Protein AF-A0A183LIA2-F1 (afdb_monomer_lite)

InterPro domains:
  IPR057495 Mitochondrial chaperone BCS1-like, ATPase lid domain [PF25426] (11-70)

pLDDT: mean 82.2, std 13.84, range [35.5, 92.56]

Radius of gyration: 12.26 Å; chains: 1; bounding box: 38×26×31 Å

Organism: NCBI:txid48269

Sequence (77 aa):
MRIRVDVCDSSQLMRMFSRFYPQWTSSDINNLAQKFASLLKDTPLSSAQVQGYLLLHKDDPLKAISNINQLLSPCDS

Foldseek 3Di:
DPPPQDFDALVNQLVLQCVLCVVDDPVVSSVLSNLLSVVCVPPRDGPVLSNVLCVVVSVHSVVSNVVVVCSVPVDPD

Structure (mmCIF, N/CA/C/O backbone):
data_AF-A0A183LIA2-F1
#
_entry.id   AF-A0A183LIA2-F1
#
loop_
_atom_site.group_PDB
_atom_site.id
_atom_site.type_symbol
_atom_site.label_atom_id
_atom_site.label_alt_id
_atom_site.label_comp_id
_atom_site.label_asym_id
_atom_site.label_entity_id
_atom_site.label_seq_id
_atom_site.pdbx_PDB_ins_code
_atom_site.Cartn_x
_atom_site.Cartn_y
_atom_site.Cartn_z
_atom_site.occupancy
_atom_site.B_iso_or_equiv
_atom_site.auth_seq_id
_atom_site.auth_comp_id
_atom_site.auth_asym_id
_atom_site.auth_atom_id
_atom_site.pdbx_PDB_model_num
ATOM 1 N N . MET A 1 1 ? -12.834 -21.632 18.225 1.00 38.84 1 MET A N 1
ATOM 2 C CA . MET A 1 1 ? -11.478 -21.126 17.923 1.00 38.84 1 MET A CA 1
ATOM 3 C C . MET A 1 1 ? -11.620 -19.685 17.445 1.00 38.84 1 MET A C 1
ATOM 5 O O . MET A 1 1 ? -12.148 -19.479 16.364 1.00 38.84 1 MET A O 1
ATOM 9 N N . ARG A 1 2 ? -11.296 -18.681 18.275 1.00 42.78 2 ARG A N 1
ATOM 10 C CA . ARG A 1 2 ? -11.314 -17.272 17.842 1.00 42.78 2 ARG A CA 1
ATOM 11 C C . ARG A 1 2 ? -9.982 -17.003 17.154 1.00 42.78 2 ARG A C 1
ATOM 13 O O . ARG A 1 2 ? -8.965 -16.893 17.832 1.00 42.78 2 ARG A O 1
ATOM 20 N N . ILE A 1 3 ? -9.980 -16.996 15.826 1.00 51.34 3 ILE A N 1
ATOM 21 C CA . ILE A 1 3 ? -8.822 -16.560 15.047 1.00 51.34 3 ILE A CA 1
ATOM 22 C C . ILE A 1 3 ? -8.603 -15.088 15.414 1.00 51.34 3 ILE A C 1
ATOM 24 O O . ILE A 1 3 ? -9.462 -14.254 15.131 1.00 51.34 3 ILE A O 1
ATOM 28 N N . ARG A 1 4 ? -7.509 -14.771 16.118 1.00 49.78 4 ARG A N 1
ATOM 29 C CA . ARG A 1 4 ? -7.052 -13.383 16.238 1.00 49.78 4 ARG A CA 1
ATOM 30 C C . ARG A 1 4 ? -6.590 -13.009 14.844 1.00 49.78 4 ARG A C 1
ATOM 32 O O . ARG A 1 4 ? -5.574 -13.502 14.370 1.00 49.78 4 ARG A O 1
ATOM 39 N N . VAL A 1 5 ? -7.417 -12.248 14.152 1.00 56.75 5 VAL A N 1
ATOM 40 C CA . VAL A 1 5 ? -7.033 -11.661 12.884 1.00 56.75 5 VAL A CA 1
ATOM 41 C C . VAL A 1 5 ? -6.054 -10.551 13.241 1.00 56.75 5 VAL A C 1
ATOM 43 O O . VAL A 1 5 ? -6.470 -9.495 13.711 1.00 56.75 5 VAL A O 1
ATOM 46 N N . ASP A 1 6 ? -4.758 -10.847 13.144 1.00 66.12 6 ASP A N 1
ATOM 47 C CA . ASP A 1 6 ? -3.714 -9.845 13.340 1.00 66.12 6 ASP A CA 1
ATOM 48 C C . ASP A 1 6 ? -3.935 -8.715 12.330 1.00 66.12 6 ASP A C 1
ATOM 50 O O . ASP A 1 6 ? -4.024 -8.940 11.116 1.00 66.12 6 ASP A O 1
ATOM 54 N N . VAL A 1 7 ? -4.101 -7.508 12.867 1.00 77.12 7 VAL A N 1
ATOM 55 C CA . VAL A 1 7 ? -4.207 -6.278 12.086 1.00 77.12 7 VAL A CA 1
ATOM 56 C C . VAL A 1 7 ? -2.851 -6.038 11.435 1.00 77.12 7 VAL A C 1
ATOM 58 O O . VAL A 1 7 ? -1.818 -6.164 12.087 1.00 77.12 7 VAL A O 1
ATOM 61 N N . CYS A 1 8 ? -2.847 -5.722 10.144 1.00 81.44 8 CYS A N 1
ATOM 62 C CA . CYS A 1 8 ? -1.613 -5.480 9.423 1.00 81.44 8 CYS A CA 1
ATOM 63 C C . CYS A 1 8 ? -0.999 -4.133 9.795 1.00 81.44 8 CYS A C 1
ATOM 65 O O . CYS A 1 8 ? -1.567 -3.082 9.507 1.00 81.44 8 CYS A O 1
ATOM 67 N N . ASP A 1 9 ? 0.215 -4.169 10.340 1.00 84.06 9 ASP A N 1
ATOM 68 C CA . ASP A 1 9 ? 1.040 -2.976 10.513 1.00 84.06 9 ASP A CA 1
ATOM 69 C C . ASP A 1 9 ? 1.531 -2.435 9.162 1.00 84.06 9 ASP A C 1
ATOM 71 O O . ASP A 1 9 ? 1.708 -3.180 8.192 1.00 84.06 9 ASP A O 1
ATOM 75 N N . SER A 1 10 ? 1.869 -1.143 9.099 1.00 86.88 10 SER A N 1
ATOM 76 C CA . SER A 1 10 ? 2.386 -0.506 7.877 1.00 86.88 10 SER A CA 1
ATOM 77 C C . SER A 1 10 ? 3.584 -1.249 7.268 1.00 86.88 10 SER A C 1
ATOM 79 O O . SER A 1 10 ? 3.688 -1.374 6.050 1.00 86.88 10 SER A O 1
ATOM 81 N N . SER A 1 11 ? 4.466 -1.809 8.098 1.00 87.00 11 SER A N 1
ATOM 82 C CA . SER A 1 11 ? 5.611 -2.604 7.638 1.00 87.00 11 SER A CA 1
ATOM 83 C C . SER A 1 11 ? 5.195 -3.943 7.010 1.00 87.00 11 SER A C 1
ATOM 85 O O . SER A 1 11 ? 5.804 -4.381 6.029 1.00 87.00 11 SER A O 1
ATOM 87 N N . GLN A 1 12 ? 4.140 -4.583 7.530 1.00 88.38 12 GLN A N 1
ATOM 88 C CA . GLN A 1 12 ? 3.560 -5.792 6.946 1.00 88.38 12 GLN A CA 1
ATOM 89 C C . GLN A 1 12 ? 2.870 -5.479 5.621 1.00 88.38 12 GLN A C 1
ATOM 91 O O . GLN A 1 12 ? 3.099 -6.206 4.656 1.00 88.38 12 GLN A O 1
ATOM 96 N N . LEU A 1 13 ? 2.113 -4.379 5.543 1.00 90.19 13 LEU A N 1
ATOM 97 C CA . LEU A 1 13 ? 1.486 -3.914 4.301 1.00 90.19 13 LEU A CA 1
ATOM 98 C C . LEU A 1 13 ? 2.530 -3.684 3.209 1.00 90.19 13 LEU A C 1
ATOM 100 O O . LEU A 1 13 ? 2.385 -4.201 2.104 1.00 90.19 13 LEU A O 1
ATOM 104 N N . MET A 1 14 ? 3.623 -2.985 3.537 1.00 91.44 14 MET A N 1
ATOM 105 C CA . MET A 1 14 ? 4.713 -2.752 2.590 1.00 91.44 14 MET A CA 1
ATOM 106 C C . MET A 1 14 ? 5.324 -4.067 2.102 1.00 91.44 14 MET A C 1
ATOM 108 O O . MET A 1 14 ? 5.499 -4.275 0.904 1.00 91.44 14 MET A O 1
ATOM 112 N N . ARG A 1 15 ? 5.615 -4.987 3.031 1.00 89.94 15 ARG A N 1
ATOM 113 C CA . ARG A 1 15 ? 6.201 -6.289 2.700 1.00 89.94 15 ARG A CA 1
ATOM 114 C C . ARG A 1 15 ? 5.256 -7.150 1.860 1.00 89.94 15 ARG A C 1
ATOM 116 O O . ARG A 1 15 ? 5.731 -7.843 0.963 1.00 89.94 15 ARG A O 1
ATOM 123 N N . MET A 1 16 ? 3.954 -7.130 2.143 1.00 89.88 16 MET A N 1
ATOM 124 C CA . MET A 1 16 ? 2.945 -7.830 1.344 1.00 89.88 16 MET A CA 1
ATOM 125 C C . MET A 1 16 ? 2.876 -7.257 -0.067 1.00 89.88 16 MET A C 1
ATOM 127 O O . MET A 1 16 ? 2.942 -8.022 -1.022 1.00 89.88 16 MET A O 1
ATOM 131 N N . PHE A 1 17 ? 2.827 -5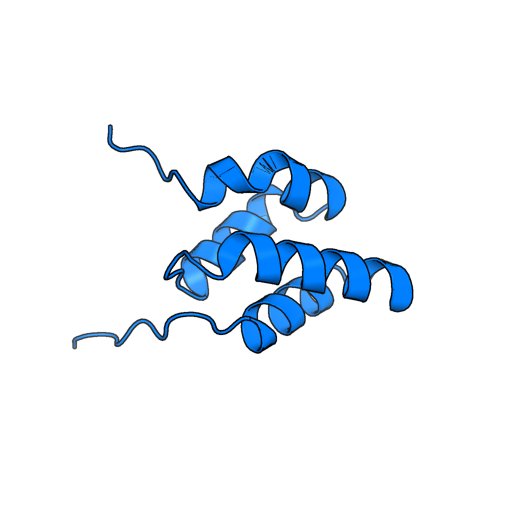.930 -0.196 1.00 91.19 17 PHE A N 1
ATOM 132 C CA . PHE A 1 17 ? 2.760 -5.242 -1.482 1.00 91.19 17 PHE A CA 1
ATOM 133 C C . PHE A 1 17 ? 3.983 -5.555 -2.355 1.00 91.19 17 PHE A C 1
ATOM 135 O O . PHE A 1 17 ? 3.830 -6.050 -3.468 1.00 91.19 17 PHE A O 1
ATOM 142 N N . SER A 1 18 ? 5.203 -5.384 -1.833 1.00 89.88 18 SER A N 1
ATOM 143 C CA . SER A 1 18 ? 6.428 -5.662 -2.600 1.00 89.88 18 SER A CA 1
ATOM 144 C C . SER A 1 18 ? 6.576 -7.137 -2.990 1.00 89.88 18 SER A C 1
ATOM 146 O O . SER A 1 18 ? 7.127 -7.441 -4.042 1.00 89.88 18 SER A O 1
ATOM 148 N N . ARG A 1 19 ? 6.071 -8.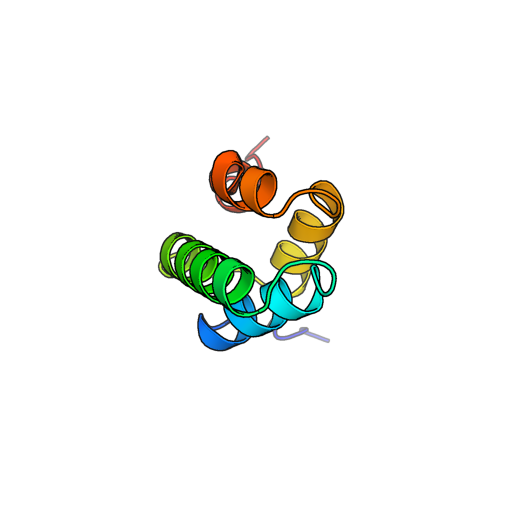071 -2.170 1.00 89.50 19 ARG A N 1
ATOM 149 C CA . ARG A 1 19 ? 6.052 -9.506 -2.510 1.00 89.50 19 ARG A CA 1
ATOM 150 C C . ARG A 1 19 ? 5.019 -9.859 -3.573 1.00 89.50 19 ARG A C 1
ATOM 152 O O . ARG A 1 19 ? 5.193 -10.866 -4.249 1.00 89.50 19 ARG A O 1
ATOM 159 N N . PHE A 1 20 ? 3.949 -9.078 -3.683 1.00 90.12 20 PHE A N 1
ATOM 160 C CA . PHE A 1 20 ? 2.865 -9.336 -4.623 1.00 90.12 20 PHE A CA 1
ATOM 161 C C . PHE A 1 20 ? 3.204 -8.899 -6.051 1.00 90.12 20 PHE A C 1
ATOM 163 O O . PHE A 1 20 ? 2.739 -9.517 -7.004 1.00 90.12 20 PHE A O 1
ATOM 170 N N . TYR A 1 21 ? 4.061 -7.884 -6.194 1.00 89.25 21 TYR A N 1
ATOM 171 C CA . TYR A 1 21 ? 4.507 -7.351 -7.484 1.00 89.25 21 TYR A CA 1
ATOM 172 C C . TYR A 1 21 ? 6.032 -7.483 -7.664 1.00 89.25 21 TYR A C 1
ATOM 174 O O . TYR A 1 21 ? 6.727 -6.472 -7.795 1.00 89.25 21 TYR A O 1
ATOM 182 N N . PRO A 1 22 ? 6.589 -8.710 -7.675 1.00 86.31 22 PRO A N 1
ATOM 183 C CA . PRO A 1 22 ? 8.031 -8.925 -7.817 1.00 86.31 22 PRO A CA 1
ATOM 184 C C . PRO A 1 22 ? 8.592 -8.460 -9.171 1.00 86.31 22 PRO A C 1
ATOM 186 O O . PRO A 1 22 ? 9.797 -8.269 -9.300 1.00 86.31 22 PRO A O 1
ATOM 189 N N . GLN A 1 23 ? 7.733 -8.298 -10.182 1.00 84.06 23 GLN A N 1
ATOM 190 C CA . GLN A 1 23 ? 8.098 -7.876 -11.534 1.00 84.06 23 GLN A CA 1
ATOM 191 C C . GLN A 1 23 ? 8.357 -6.367 -11.673 1.00 84.06 23 GLN A C 1
ATOM 193 O O . GLN A 1 23 ? 8.865 -5.934 -12.704 1.00 84.06 23 GLN A O 1
ATOM 198 N N . TR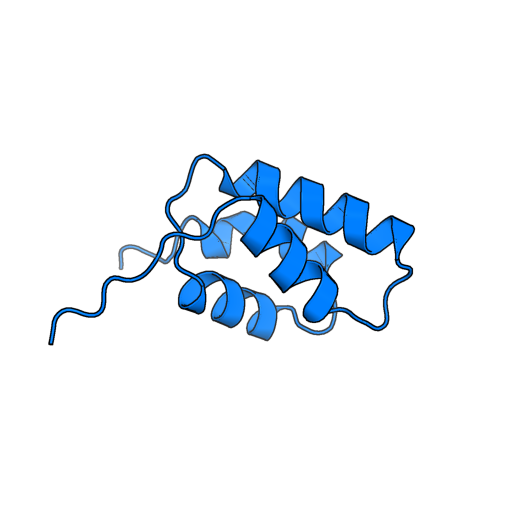P A 1 24 ? 8.011 -5.565 -10.662 1.00 83.06 24 TRP A N 1
ATOM 199 C CA . TRP A 1 24 ? 8.275 -4.126 -10.653 1.00 83.06 24 TRP A CA 1
ATOM 200 C C . TRP A 1 24 ? 9.663 -3.825 -10.080 1.00 83.06 24 TRP A C 1
ATOM 202 O O . TRP A 1 24 ? 10.148 -4.505 -9.176 1.00 83.06 24 TRP A O 1
ATOM 212 N N . THR A 1 25 ? 10.305 -2.778 -10.593 1.00 78.81 25 THR A N 1
ATOM 213 C CA . THR A 1 25 ? 11.590 -2.267 -10.101 1.00 78.81 25 THR A CA 1
ATOM 214 C C . THR A 1 25 ? 11.522 -1.970 -8.603 1.0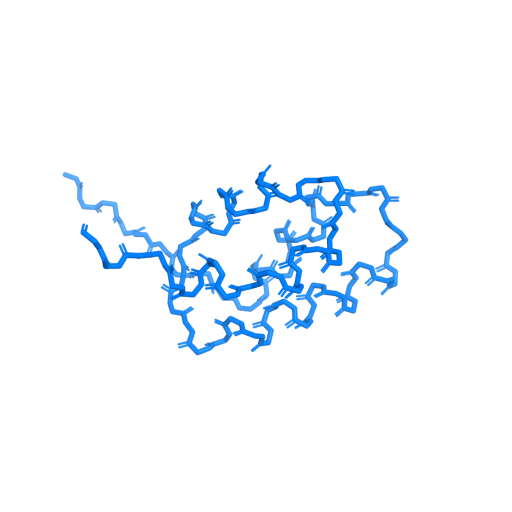0 78.81 25 THR A C 1
ATOM 216 O O . THR A 1 25 ? 10.614 -1.288 -8.124 1.00 78.81 25 THR A O 1
ATOM 219 N N . SER A 1 26 ? 12.518 -2.453 -7.851 1.00 76.75 26 SER A N 1
ATOM 220 C CA . SER A 1 26 ? 12.534 -2.398 -6.383 1.00 76.75 26 SER A CA 1
ATOM 221 C C . SER A 1 26 ? 12.336 -0.985 -5.815 1.00 76.75 26 SER A C 1
ATOM 223 O O . SER A 1 26 ? 11.694 -0.819 -4.782 1.00 76.75 26 SER A O 1
ATOM 225 N N . SER A 1 27 ? 12.860 0.051 -6.474 1.00 80.62 27 SER A N 1
ATOM 226 C CA . SER A 1 27 ? 12.698 1.441 -6.024 1.00 80.62 27 SER A CA 1
ATOM 227 C C . SER A 1 27 ? 11.267 1.956 -6.204 1.00 80.62 27 SER A C 1
ATOM 229 O O . SER A 1 27 ? 10.721 2.575 -5.291 1.00 80.62 27 SER A O 1
ATOM 231 N N . ASP A 1 28 ? 10.632 1.660 -7.339 1.00 86.44 28 ASP A N 1
ATOM 232 C CA . ASP A 1 28 ? 9.267 2.106 -7.628 1.00 86.44 28 ASP A CA 1
ATOM 233 C C . ASP A 1 28 ? 8.260 1.369 -6.749 1.00 86.44 28 ASP A C 1
ATOM 235 O O . ASP A 1 28 ? 7.387 1.993 -6.142 1.00 86.44 28 ASP A O 1
ATOM 239 N N . ILE A 1 29 ? 8.431 0.053 -6.582 1.00 88.69 29 ILE A N 1
ATOM 240 C CA . ILE A 1 29 ? 7.520 -0.734 -5.754 1.00 88.69 29 ILE A CA 1
ATOM 241 C C . ILE A 1 29 ? 7.602 -0.354 -4.276 1.00 88.69 29 ILE A C 1
ATOM 243 O O . ILE A 1 29 ? 6.572 -0.321 -3.613 1.00 88.69 29 ILE A O 1
ATOM 247 N N . ASN A 1 30 ? 8.783 0.003 -3.761 1.00 88.75 30 ASN A N 1
ATOM 248 C CA . ASN A 1 30 ? 8.928 0.458 -2.377 1.00 88.75 30 ASN A CA 1
ATOM 249 C C . ASN A 1 30 ? 8.220 1.798 -2.134 1.00 88.75 30 ASN A C 1
ATOM 251 O O . ASN A 1 30 ? 7.542 1.946 -1.116 1.00 88.75 30 ASN A O 1
ATOM 255 N N . ASN A 1 31 ? 8.312 2.742 -3.077 1.00 91.38 31 ASN A N 1
ATOM 256 C CA . ASN A 1 31 ? 7.577 4.009 -3.004 1.00 91.38 31 ASN A CA 1
ATOM 257 C C . ASN A 1 31 ? 6.059 3.776 -3.018 1.00 91.38 31 ASN A C 1
ATOM 259 O O . ASN A 1 31 ? 5.328 4.351 -2.209 1.00 91.38 31 ASN A O 1
ATOM 263 N N . LEU A 1 32 ? 5.580 2.897 -3.903 1.00 91.69 32 LEU A N 1
ATOM 264 C CA . LEU A 1 32 ? 4.166 2.526 -3.980 1.00 91.69 32 LEU A CA 1
ATOM 265 C C . LEU A 1 32 ? 3.701 1.807 -2.709 1.00 91.69 32 LEU A C 1
ATOM 267 O O . LEU A 1 32 ? 2.687 2.185 -2.131 1.00 91.69 32 LEU A O 1
ATOM 271 N N . ALA A 1 33 ? 4.476 0.845 -2.216 1.00 91.69 33 ALA A N 1
ATOM 272 C CA . ALA A 1 33 ? 4.217 0.119 -0.980 1.00 91.69 33 ALA A CA 1
ATOM 273 C C . ALA A 1 33 ? 4.124 1.060 0.231 1.00 91.69 33 ALA A C 1
ATOM 275 O O . ALA A 1 33 ? 3.229 0.913 1.065 1.00 91.69 33 ALA A O 1
ATOM 276 N N . GLN A 1 34 ? 5.010 2.057 0.319 1.00 92.12 34 GLN A N 1
ATOM 277 C CA . GLN A 1 34 ? 4.967 3.063 1.377 1.00 92.12 34 GLN A CA 1
ATOM 278 C C . GLN A 1 34 ? 3.703 3.924 1.276 1.00 92.12 34 GLN A C 1
ATOM 280 O O . GLN A 1 34 ? 3.048 4.188 2.287 1.00 92.12 34 GLN A O 1
ATOM 285 N N . LYS A 1 35 ? 3.323 4.326 0.058 1.00 92.56 35 LYS A N 1
ATOM 286 C CA . LYS A 1 35 ? 2.101 5.097 -0.204 1.00 92.56 35 LYS A CA 1
ATOM 287 C C . LYS A 1 35 ? 0.851 4.293 0.162 1.00 92.56 35 LYS A C 1
ATOM 289 O O . LYS A 1 35 ? -0.010 4.802 0.869 1.00 92.56 35 LYS A O 1
ATOM 294 N N . PHE A 1 36 ? 0.806 3.023 -0.234 1.00 91.81 36 PHE A N 1
ATOM 295 C CA . PHE A 1 36 ? -0.241 2.064 0.114 1.00 91.81 36 PHE A CA 1
ATOM 296 C C . PHE A 1 36 ? -0.384 1.916 1.635 1.00 91.81 36 PHE A C 1
ATOM 298 O O . PHE A 1 36 ? -1.468 2.104 2.175 1.00 91.81 36 PHE A O 1
ATOM 305 N N . ALA A 1 37 ? 0.718 1.678 2.348 1.00 90.88 37 ALA A N 1
ATOM 306 C CA . ALA A 1 37 ? 0.704 1.560 3.804 1.00 90.88 37 ALA A CA 1
ATOM 307 C C . ALA A 1 37 ? 0.303 2.862 4.518 1.00 90.88 37 ALA A C 1
ATOM 309 O O . ALA A 1 37 ? -0.334 2.812 5.566 1.00 90.88 37 ALA A O 1
ATOM 310 N N . SER A 1 38 ? 0.655 4.020 3.951 1.00 91.50 38 SER A N 1
ATOM 311 C CA . SER A 1 38 ? 0.284 5.330 4.499 1.00 91.50 38 SER A CA 1
ATOM 312 C C . SER A 1 38 ? -1.212 5.606 4.349 1.00 91.50 38 SER A C 1
ATOM 314 O O . SER A 1 38 ? -1.825 6.113 5.280 1.00 91.50 38 SER A O 1
ATOM 316 N N . LEU A 1 39 ? -1.807 5.226 3.213 1.00 89.88 39 LEU A N 1
ATOM 317 C CA . LEU A 1 39 ? -3.247 5.360 2.957 1.00 89.88 39 LEU A CA 1
ATOM 318 C C . LEU A 1 39 ? -4.098 4.458 3.859 1.00 89.88 39 LEU A C 1
ATOM 320 O O . LEU A 1 39 ? -5.246 4.779 4.140 1.00 89.88 39 LEU A O 1
ATOM 324 N N . LEU A 1 40 ? -3.533 3.338 4.310 1.00 87.12 40 LEU A N 1
ATOM 325 C CA . LEU A 1 40 ? -4.215 2.351 5.147 1.00 87.12 40 LEU A CA 1
ATOM 326 C C . LEU A 1 40 ? -3.868 2.474 6.637 1.00 87.12 40 LEU A C 1
ATOM 328 O O . LEU A 1 40 ? -4.368 1.692 7.438 1.00 87.12 40 LEU A O 1
ATOM 332 N N . LYS A 1 41 ? -3.022 3.440 7.023 1.00 83.88 41 LYS A N 1
ATOM 333 C CA . LYS A 1 41 ? -2.516 3.590 8.397 1.00 83.88 41 LYS A CA 1
ATOM 334 C C . LYS A 1 41 ? -3.633 3.753 9.432 1.00 83.88 41 LYS A C 1
ATOM 336 O O . LYS A 1 41 ? -3.503 3.254 10.545 1.00 83.88 41 LYS A O 1
ATOM 341 N N . ASP A 1 42 ? -4.719 4.419 9.053 1.00 83.06 42 ASP A N 1
ATOM 342 C CA . ASP A 1 42 ? -5.854 4.695 9.939 1.00 83.06 42 ASP A CA 1
ATOM 343 C C . ASP A 1 42 ? -6.950 3.619 9.859 1.00 83.06 42 ASP A C 1
ATOM 345 O O . ASP A 1 42 ? -8.008 3.759 10.467 1.00 83.06 42 ASP A O 1
ATOM 349 N N . THR A 1 43 ? -6.725 2.538 9.102 1.00 82.62 43 THR A N 1
ATOM 350 C CA . THR A 1 43 ? -7.724 1.485 8.882 1.00 82.62 43 THR A CA 1
ATOM 351 C C . THR A 1 43 ? -7.214 0.136 9.381 1.00 82.62 43 THR A C 1
ATOM 353 O O . THR A 1 43 ? -6.235 -0.388 8.846 1.00 82.62 43 THR A O 1
ATOM 356 N N . PRO A 1 44 ? -7.880 -0.478 10.376 1.00 81.50 44 PRO A N 1
ATOM 357 C CA . PRO A 1 44 ? -7.498 -1.791 10.866 1.00 81.50 44 PRO A CA 1
ATOM 358 C C . PRO A 1 44 ? -7.897 -2.860 9.845 1.00 81.50 44 PRO A C 1
ATOM 360 O O . PRO A 1 44 ? -9.013 -3.377 9.858 1.00 81.50 44 PRO A O 1
ATOM 363 N N . LEU A 1 45 ? -6.975 -3.183 8.942 1.00 84.31 45 LEU A N 1
ATOM 364 C CA . LEU A 1 45 ? -7.165 -4.218 7.934 1.00 84.31 45 LEU A CA 1
ATOM 365 C C . LEU A 1 45 ? -6.443 -5.496 8.322 1.00 84.31 45 LEU A C 1
ATOM 367 O O . LEU A 1 45 ? -5.326 -5.486 8.833 1.00 84.31 45 LEU A O 1
ATOM 371 N N . SER A 1 46 ? -7.078 -6.615 8.016 1.00 86.88 46 SER A N 1
ATOM 372 C CA . SER A 1 46 ? -6.462 -7.929 8.115 1.00 86.88 46 SER A CA 1
ATOM 373 C C . SER A 1 46 ? -5.571 -8.235 6.917 1.00 86.88 46 SER A C 1
ATOM 375 O O . SER A 1 46 ? -5.833 -7.795 5.794 1.00 86.88 46 SER A O 1
ATOM 377 N N . SER A 1 47 ? -4.577 -9.097 7.125 1.00 84.94 47 SER A N 1
ATOM 378 C CA . SER A 1 47 ? -3.759 -9.640 6.033 1.00 84.94 47 SER A CA 1
ATOM 379 C C . SER A 1 47 ? -4.610 -10.287 4.936 1.00 84.94 47 SER A C 1
ATOM 381 O O . SER A 1 47 ? -4.331 -10.100 3.756 1.00 84.94 47 SER A O 1
ATOM 383 N N . ALA A 1 48 ? -5.696 -10.975 5.299 1.00 85.88 48 ALA A N 1
ATOM 384 C CA . ALA A 1 48 ? -6.616 -11.591 4.346 1.00 85.88 48 ALA A CA 1
ATOM 385 C C . ALA A 1 48 ? -7.346 -10.562 3.464 1.00 85.88 48 ALA A C 1
ATOM 387 O O . ALA A 1 48 ? -7.436 -10.763 2.255 1.00 85.88 48 ALA A O 1
ATOM 388 N N . GLN A 1 49 ? -7.824 -9.450 4.037 1.00 87.69 49 GLN A N 1
ATOM 389 C CA . GLN A 1 49 ? -8.463 -8.369 3.271 1.00 87.69 49 GLN A CA 1
ATOM 390 C C . GLN A 1 49 ? -7.480 -7.727 2.295 1.00 87.69 49 GLN A C 1
ATOM 392 O O . GLN A 1 49 ? -7.789 -7.569 1.115 1.00 87.69 49 GLN A O 1
ATOM 397 N N . VAL A 1 50 ? -6.275 -7.410 2.773 1.00 89.19 50 VAL A N 1
ATOM 398 C CA . VAL A 1 50 ? -5.217 -6.811 1.950 1.00 89.19 50 VAL A CA 1
ATOM 399 C C . VAL A 1 50 ? -4.834 -7.756 0.817 1.00 89.19 50 VAL A C 1
ATOM 401 O O . VAL A 1 50 ? -4.777 -7.344 -0.337 1.00 89.19 50 VAL A O 1
ATOM 404 N N . GLN A 1 51 ? -4.623 -9.038 1.117 1.00 88.31 51 GLN A N 1
ATOM 405 C CA . GLN A 1 51 ? -4.292 -10.041 0.109 1.00 88.31 51 GLN A CA 1
ATOM 406 C C . GLN A 1 51 ? -5.418 -10.219 -0.916 1.00 88.31 51 GLN A C 1
ATOM 408 O O . GLN A 1 51 ? -5.142 -10.275 -2.112 1.00 88.31 51 GLN A O 1
ATOM 413 N N . GLY A 1 52 ? -6.675 -10.280 -0.467 1.00 89.88 52 GLY A N 1
ATOM 414 C CA . GLY A 1 52 ? -7.847 -10.360 -1.340 1.00 89.88 52 GLY A CA 1
ATOM 415 C C . GLY A 1 52 ? -7.940 -9.167 -2.289 1.00 89.88 52 GLY A C 1
ATOM 416 O O . GLY A 1 52 ? -8.172 -9.341 -3.480 1.00 89.88 52 GLY A O 1
ATOM 417 N N . TYR A 1 53 ? -7.668 -7.965 -1.786 1.00 90.50 53 TYR A N 1
ATOM 418 C CA . TYR A 1 53 ? -7.630 -6.755 -2.598 1.00 90.50 53 TYR A CA 1
ATOM 419 C C . TYR A 1 53 ? -6.496 -6.755 -3.624 1.00 90.50 53 TYR A C 1
ATOM 421 O O . TYR A 1 53 ? -6.716 -6.447 -4.793 1.00 90.50 53 TYR A O 1
ATOM 429 N N . LEU A 1 54 ? -5.287 -7.143 -3.213 1.00 90.44 54 LEU A N 1
ATOM 430 C CA . LEU A 1 54 ? -4.149 -7.238 -4.125 1.00 90.44 54 LEU A CA 1
ATOM 431 C C . LEU A 1 54 ? -4.411 -8.257 -5.242 1.00 90.44 54 LEU A C 1
ATOM 433 O O . LEU A 1 54 ? -4.076 -7.989 -6.391 1.00 90.44 54 LEU A O 1
ATOM 437 N N . LEU A 1 55 ? -5.101 -9.366 -4.952 1.00 89.81 55 LEU A N 1
ATOM 438 C CA . LEU A 1 55 ? -5.524 -10.343 -5.964 1.00 89.81 55 LEU A CA 1
ATOM 439 C C . LEU A 1 55 ? -6.437 -9.749 -7.046 1.00 89.81 55 LEU A C 1
ATOM 441 O O . LEU A 1 55 ? -6.330 -10.164 -8.200 1.00 89.81 55 LEU A O 1
ATOM 445 N N . LEU A 1 56 ? -7.283 -8.768 -6.712 1.00 89.50 56 LEU A N 1
ATOM 446 C CA . LEU A 1 56 ? -8.129 -8.069 -7.691 1.00 89.50 56 LEU A CA 1
ATOM 447 C C . LEU A 1 56 ? -7.321 -7.159 -8.629 1.00 89.50 56 LEU A C 1
ATOM 449 O O . LEU A 1 56 ? -7.744 -6.913 -9.757 1.00 89.50 56 LEU A O 1
ATOM 453 N N . HIS A 1 57 ? -6.156 -6.680 -8.181 1.00 89.62 57 HIS A N 1
ATOM 454 C CA . HIS A 1 57 ? -5.305 -5.726 -8.904 1.00 89.62 57 HIS A CA 1
ATOM 455 C C . HIS A 1 57 ? -3.905 -6.285 -9.214 1.00 89.62 57 HIS A C 1
ATOM 457 O O . HIS A 1 57 ? -2.956 -5.525 -9.376 1.00 89.62 57 HIS A O 1
ATOM 463 N N .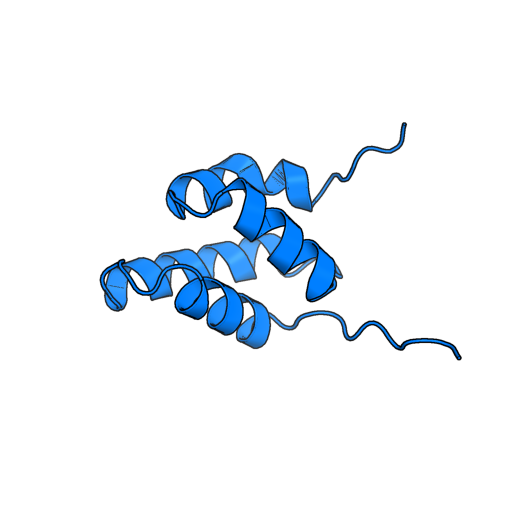 LYS A 1 58 ? -3.767 -7.612 -9.339 1.00 85.19 58 LYS A N 1
ATOM 464 C CA . LYS A 1 58 ? -2.469 -8.315 -9.416 1.00 85.19 58 LYS A CA 1
ATOM 465 C C . LYS A 1 58 ? -1.526 -7.887 -10.535 1.00 85.19 58 LYS A C 1
ATOM 467 O O . LYS A 1 58 ? -0.315 -8.064 -10.422 1.00 85.19 58 LYS A O 1
ATOM 472 N N . ASP A 1 59 ? -2.086 -7.356 -11.611 1.00 83.50 59 ASP A N 1
ATOM 473 C CA . ASP A 1 59 ? -1.330 -6.992 -12.800 1.00 83.50 59 ASP A CA 1
ATOM 474 C C . ASP A 1 59 ? -0.850 -5.530 -12.741 1.00 83.50 59 ASP A C 1
ATOM 476 O O . ASP A 1 59 ? 0.075 -5.167 -13.465 1.00 83.50 59 ASP A O 1
ATOM 480 N N . ASP A 1 60 ? -1.425 -4.697 -11.858 1.00 87.44 60 ASP A N 1
ATOM 481 C CA . ASP A 1 60 ? -1.148 -3.259 -11.812 1.00 87.44 60 ASP A CA 1
ATOM 482 C C . ASP A 1 60 ? -1.166 -2.674 -10.373 1.00 87.44 60 ASP A C 1
ATOM 484 O O . ASP A 1 60 ? -2.233 -2.358 -9.826 1.00 87.44 60 ASP A O 1
ATOM 488 N N . PRO A 1 61 ? 0.012 -2.454 -9.753 1.00 89.44 61 PRO A N 1
ATOM 489 C CA . PRO A 1 61 ? 0.118 -1.849 -8.427 1.00 89.44 61 PRO A CA 1
ATOM 490 C C . PRO A 1 61 ? -0.325 -0.381 -8.385 1.00 89.44 61 PRO A C 1
ATOM 492 O O . PRO A 1 61 ? -0.762 0.090 -7.333 1.00 89.44 61 PRO A O 1
ATOM 495 N N . LEU A 1 62 ? -0.241 0.360 -9.497 1.00 90.19 62 LEU A N 1
ATOM 496 C CA . LEU A 1 62 ? -0.728 1.742 -9.545 1.00 90.19 62 LEU A CA 1
ATOM 497 C C . LEU A 1 62 ? -2.247 1.754 -9.431 1.00 90.19 62 LEU A C 1
ATOM 499 O O . LEU A 1 62 ? -2.807 2.505 -8.629 1.00 90.19 62 LEU A O 1
ATOM 503 N N . LYS A 1 63 ? -2.908 0.852 -10.163 1.00 90.31 63 LYS A N 1
ATOM 504 C CA . LYS A 1 63 ? -4.356 0.656 -10.082 1.00 90.31 63 LYS A CA 1
ATOM 505 C C . LYS A 1 63 ? -4.796 0.245 -8.677 1.00 90.31 63 LYS A C 1
ATOM 507 O O . LYS A 1 63 ? -5.821 0.742 -8.206 1.00 90.31 63 LYS A O 1
ATOM 512 N N . ALA A 1 64 ? -3.998 -0.572 -7.986 1.00 90.62 64 ALA A N 1
ATOM 513 C CA . ALA A 1 64 ? -4.234 -0.940 -6.591 1.00 90.62 64 ALA A CA 1
ATOM 514 C C . ALA A 1 64 ? -4.167 0.265 -5.629 1.00 90.62 64 ALA A C 1
ATOM 516 O O . ALA A 1 64 ? -4.877 0.297 -4.629 1.00 90.62 64 ALA A O 1
ATOM 517 N N . ILE A 1 65 ? -3.356 1.286 -5.904 1.00 90.81 65 ILE A N 1
ATOM 518 C CA . ILE A 1 65 ? -3.316 2.498 -5.069 1.00 90.81 65 ILE A CA 1
ATOM 519 C C . ILE A 1 65 ? -4.430 3.473 -5.451 1.00 90.81 65 ILE A C 1
ATOM 521 O O . ILE A 1 65 ? -5.072 4.043 -4.573 1.00 90.81 65 ILE A O 1
ATOM 525 N N . SER A 1 66 ? -4.715 3.642 -6.743 1.00 90.75 66 SER A N 1
ATOM 526 C CA . SER A 1 66 ? -5.812 4.505 -7.200 1.00 90.75 66 SER A CA 1
ATOM 527 C C . SER A 1 66 ? -7.187 4.018 -6.733 1.00 90.75 66 SER A C 1
ATOM 529 O O . SER A 1 66 ? -8.058 4.839 -6.464 1.00 90.75 66 SER A O 1
ATOM 531 N N . ASN A 1 67 ? -7.379 2.702 -6.595 1.00 89.75 67 ASN A N 1
ATOM 532 C CA . ASN A 1 67 ? -8.641 2.101 -6.149 1.00 89.75 67 ASN A CA 1
ATOM 533 C C . ASN A 1 67 ? -8.660 1.730 -4.658 1.00 89.75 67 ASN A C 1
ATOM 535 O O . ASN A 1 67 ? -9.536 0.977 -4.238 1.00 89.75 67 ASN A O 1
ATOM 539 N N . ILE A 1 68 ? -7.739 2.271 -3.848 1.00 87.88 68 ILE A N 1
ATOM 540 C CA . ILE A 1 68 ? -7.603 1.943 -2.415 1.00 87.88 68 ILE A CA 1
ATOM 541 C C . ILE A 1 68 ? -8.924 2.074 -1.638 1.00 87.88 68 ILE A C 1
ATOM 543 O O . ILE A 1 68 ? -9.174 1.327 -0.698 1.00 87.88 68 ILE A O 1
ATOM 547 N N . ASN A 1 69 ? -9.815 2.972 -2.068 1.00 86.12 69 ASN A N 1
ATOM 548 C CA . ASN A 1 69 ? -11.135 3.161 -1.468 1.00 86.12 69 ASN A CA 1
ATOM 549 C C . ASN A 1 69 ? -12.008 1.894 -1.501 1.00 86.12 69 ASN A C 1
ATOM 551 O O . ASN A 1 69 ? -12.815 1.706 -0.600 1.00 86.12 69 ASN A O 1
ATOM 555 N N . GLN A 1 70 ? -11.820 0.993 -2.473 1.00 85.69 70 GLN A N 1
ATOM 556 C CA . GLN A 1 70 ? -12.518 -0.303 -2.508 1.00 85.69 70 GLN A CA 1
ATOM 557 C C . GLN A 1 70 ? -12.132 -1.202 -1.323 1.00 85.69 70 GLN A C 1
ATOM 559 O O . GLN A 1 70 ? -12.926 -2.033 -0.896 1.00 85.69 70 GLN A O 1
ATOM 564 N N . LEU A 1 71 ? -10.915 -1.037 -0.795 1.00 83.38 71 LEU A N 1
ATOM 565 C CA . LEU A 1 71 ? -10.423 -1.759 0.378 1.00 83.38 71 LEU A CA 1
ATOM 566 C C . LEU A 1 71 ? -10.896 -1.115 1.690 1.00 83.38 71 LEU A C 1
ATOM 568 O O . LEU A 1 71 ? -11.131 -1.822 2.665 1.00 83.38 71 LEU A O 1
ATOM 572 N N . LEU A 1 72 ? -11.038 0.214 1.706 1.00 80.06 72 LEU A N 1
ATOM 573 C CA . LEU A 1 72 ? -11.502 0.993 2.862 1.00 80.06 72 LEU A CA 1
ATOM 574 C C . LEU A 1 72 ? -13.019 0.936 3.056 1.00 80.06 72 LEU A C 1
ATOM 576 O O . LEU A 1 72 ? -13.509 1.061 4.172 1.00 80.06 72 LEU A O 1
ATOM 580 N N . SER A 1 73 ? -13.764 0.767 1.968 1.00 68.94 73 SER A N 1
ATOM 581 C CA . SER A 1 73 ? -15.221 0.667 1.959 1.00 68.94 73 SER A CA 1
ATOM 582 C C . SER A 1 73 ? -15.644 -0.691 1.394 1.00 68.94 73 SER A C 1
ATOM 584 O O . SER A 1 73 ? -16.160 -0.749 0.273 1.00 68.94 73 SER A O 1
ATOM 586 N N . PRO A 1 74 ? -15.433 -1.808 2.120 1.00 59.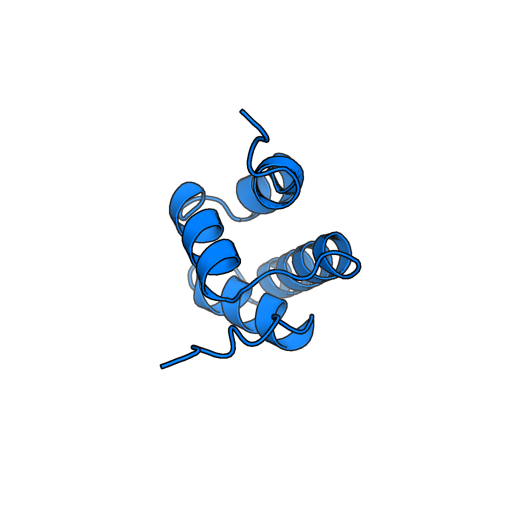59 74 PRO A N 1
ATOM 587 C CA . PRO A 1 74 ? -16.116 -3.049 1.798 1.00 59.59 74 PRO A CA 1
ATOM 588 C C . PRO A 1 74 ? -17.596 -2.829 2.123 1.00 59.59 74 PRO A C 1
ATOM 590 O O . PRO A 1 74 ? -18.000 -3.000 3.262 1.00 59.59 74 PRO A O 1
ATOM 593 N N . CYS A 1 75 ? -18.340 -2.324 1.139 1.00 45.94 75 CYS A N 1
ATOM 594 C CA . CYS A 1 75 ? -19.780 -2.068 1.127 1.00 45.94 75 CYS A CA 1
ATOM 595 C C . CYS A 1 75 ? -20.550 -2.621 2.347 1.00 45.94 75 CYS A C 1
ATOM 597 O O . CYS A 1 75 ? -20.775 -3.827 2.442 1.00 45.94 75 CYS A O 1
ATOM 599 N N . ASP A 1 76 ? -20.995 -1.719 3.229 1.00 43.97 76 ASP A N 1
ATOM 600 C CA . ASP A 1 76 ? -22.328 -1.816 3.827 1.00 43.97 76 ASP A CA 1
ATOM 601 C C . ASP A 1 76 ? -23.328 -1.975 2.667 1.00 43.97 76 ASP A C 1
ATOM 603 O O . ASP A 1 76 ? -23.544 -1.045 1.885 1.00 43.97 76 ASP A O 1
ATOM 607 N N . SER A 1 77 ? -23.888 -3.168 2.489 1.00 35.50 77 SER A N 1
ATOM 608 C CA . SER A 1 77 ? -25.085 -3.421 1.676 1.00 35.50 77 SER A CA 1
ATOM 609 C C . SER A 1 77 ? -25.830 -4.619 2.234 1.00 35.50 77 SER A C 1
ATOM 611 O O . SER A 1 77 ? -25.172 -5.658 2.463 1.00 35.50 77 SER A O 1
#

Secondary structure (DSSP, 8-state):
-----PBPPHHHHHHHHHHH-TTS-HHHHHHHHHHHHHHTTTS--BHHHHHHHHHHTTT-HHHHHHTTHHHH-----